Protein AF-A0A6M5F786-F1 (afdb_monomer)

pLDDT: mean 93.85, std 6.16, range [61.84, 97.88]

Structure (mmCIF, N/CA/C/O backbone):
data_AF-A0A6M5F786-F1
#
_entry.id   AF-A0A6M5F786-F1
#
loop_
_atom_site.group_PDB
_atom_site.id
_atom_site.type_symbol
_atom_site.label_atom_id
_atom_site.label_alt_id
_atom_site.label_comp_id
_atom_site.label_asym_id
_atom_site.label_entity_id
_atom_site.label_seq_id
_atom_site.pdbx_PDB_ins_code
_atom_site.Cartn_x
_atom_site.Cartn_y
_atom_site.Cartn_z
_atom_site.occupancy
_atom_site.B_iso_or_equiv
_atom_site.auth_seq_id
_atom_site.auth_comp_id
_atom_site.auth_asym_id
_atom_site.auth_atom_id
_atom_site.pdbx_PDB_model_num
ATOM 1 N N . MET A 1 1 ? 43.091 -2.526 -42.219 1.00 67.19 1 MET A N 1
ATOM 2 C CA . MET A 1 1 ? 41.800 -1.874 -41.916 1.00 67.19 1 MET A CA 1
ATOM 3 C C . MET A 1 1 ? 41.962 -0.406 -42.257 1.00 67.19 1 MET A C 1
ATOM 5 O O . MET A 1 1 ? 42.990 0.139 -41.876 1.00 67.19 1 MET A O 1
ATOM 9 N N . ASN A 1 2 ? 41.059 0.190 -43.037 1.00 89.31 2 ASN A N 1
ATOM 10 C CA . ASN A 1 2 ? 41.130 1.628 -43.324 1.00 89.31 2 ASN A CA 1
ATOM 11 C C . ASN A 1 2 ? 40.366 2.425 -42.251 1.00 89.31 2 ASN A C 1
ATOM 13 O O . ASN A 1 2 ? 39.518 1.871 -41.545 1.00 89.31 2 ASN A O 1
ATOM 17 N N . ASP A 1 3 ? 40.663 3.716 -42.130 1.00 90.25 3 ASP A N 1
ATOM 18 C CA . ASP A 1 3 ? 40.080 4.580 -41.094 1.00 90.25 3 ASP A CA 1
ATOM 19 C C . ASP A 1 3 ? 38.547 4.652 -41.182 1.00 90.25 3 ASP A C 1
ATOM 21 O O . ASP A 1 3 ? 37.855 4.748 -40.172 1.00 90.25 3 ASP A O 1
ATOM 25 N N . GLU A 1 4 ? 37.989 4.523 -42.387 1.00 92.56 4 GLU A N 1
ATOM 26 C CA . GLU A 1 4 ? 36.542 4.517 -42.611 1.00 92.56 4 GLU A CA 1
ATOM 27 C C . GLU A 1 4 ? 35.858 3.275 -42.012 1.00 92.56 4 GLU A C 1
ATOM 29 O O . GLU A 1 4 ? 34.789 3.378 -41.407 1.00 92.56 4 GLU A O 1
ATOM 34 N N . GLN A 1 5 ? 36.472 2.097 -42.142 1.00 92.12 5 GLN A N 1
ATOM 35 C CA . GLN A 1 5 ? 35.990 0.862 -41.520 1.00 92.12 5 GLN A CA 1
ATOM 36 C C . GLN A 1 5 ? 36.091 0.939 -39.993 1.00 92.12 5 GLN A C 1
ATOM 38 O O . GLN A 1 5 ? 35.159 0.524 -39.304 1.00 92.12 5 GLN A O 1
ATOM 43 N N . ALA A 1 6 ? 37.174 1.526 -39.470 1.00 92.62 6 ALA A N 1
ATOM 44 C CA . ALA A 1 6 ? 37.343 1.767 -38.037 1.00 92.62 6 ALA A CA 1
ATOM 45 C C . ALA A 1 6 ? 36.239 2.687 -37.485 1.00 92.62 6 ALA A C 1
ATOM 47 O O . ALA A 1 6 ? 35.615 2.382 -36.469 1.00 92.62 6 ALA A O 1
ATOM 48 N N . LEU A 1 7 ? 35.942 3.780 -38.197 1.00 95.44 7 LEU A N 1
ATOM 49 C CA . LEU A 1 7 ? 34.891 4.734 -37.838 1.00 95.44 7 LEU A CA 1
ATOM 50 C C . LEU A 1 7 ? 33.489 4.116 -37.883 1.00 95.44 7 LEU A C 1
ATOM 52 O O . LEU A 1 7 ? 32.666 4.414 -37.018 1.00 95.44 7 LEU A O 1
ATOM 56 N N . LYS A 1 8 ? 33.204 3.251 -38.864 1.00 94.44 8 LYS A N 1
ATOM 57 C CA . LYS A 1 8 ? 31.920 2.532 -38.946 1.00 94.44 8 LYS A CA 1
ATOM 58 C C . LYS A 1 8 ? 31.734 1.573 -37.771 1.00 94.44 8 LYS A C 1
ATOM 60 O O . LYS A 1 8 ? 30.675 1.593 -37.151 1.00 94.44 8 LYS A O 1
ATOM 65 N N . LEU A 1 9 ? 32.764 0.795 -37.435 1.00 94.38 9 LEU A N 1
ATOM 66 C CA . LEU A 1 9 ? 32.756 -0.094 -36.268 1.00 94.38 9 LEU A CA 1
ATOM 67 C C . LEU A 1 9 ? 32.565 0.685 -34.965 1.00 94.38 9 LEU A C 1
ATOM 69 O O . LEU A 1 9 ? 31.741 0.301 -34.143 1.00 94.38 9 LEU A O 1
ATOM 73 N N . TYR A 1 10 ? 33.270 1.807 -34.803 1.00 95.38 10 TYR A N 1
ATOM 74 C CA . TYR A 1 10 ? 33.119 2.668 -33.633 1.00 95.38 10 TYR A CA 1
ATOM 75 C C . TYR A 1 10 ? 31.684 3.184 -33.471 1.00 95.38 10 TYR A C 1
ATOM 77 O O . TYR A 1 10 ? 31.135 3.117 -32.375 1.00 95.38 10 TYR A O 1
ATOM 85 N N . ARG A 1 11 ? 31.063 3.673 -34.554 1.00 95.88 11 ARG A N 1
ATOM 86 C CA . ARG A 1 11 ? 29.673 4.154 -34.510 1.00 95.88 11 ARG A CA 1
ATOM 87 C C . ARG A 1 11 ? 28.697 3.044 -34.148 1.00 95.88 11 ARG A C 1
ATOM 89 O O . ARG A 1 11 ? 27.863 3.261 -33.288 1.00 95.88 11 ARG A O 1
ATOM 96 N N . LEU A 1 12 ? 28.851 1.861 -34.740 1.00 96.50 12 LEU A N 1
ATOM 97 C CA . LEU A 1 12 ? 27.977 0.727 -34.449 1.00 96.50 12 LEU A CA 1
ATOM 98 C C . LEU A 1 12 ? 28.066 0.305 -32.976 1.00 96.50 12 LEU A C 1
ATOM 100 O O . LEU A 1 12 ? 27.044 0.156 -32.320 1.00 96.50 12 LEU A O 1
ATOM 104 N N . ILE A 1 13 ? 29.284 0.204 -32.434 1.00 96.00 13 ILE A N 1
ATOM 105 C CA . ILE A 1 13 ? 29.487 -0.108 -31.011 1.00 96.00 13 ILE A CA 1
ATOM 106 C C . ILE A 1 13 ? 28.892 0.989 -30.124 1.00 96.00 13 ILE A C 1
ATOM 108 O O . ILE A 1 13 ? 28.286 0.686 -29.100 1.00 96.00 13 ILE A O 1
ATOM 112 N N . LYS A 1 14 ? 29.060 2.262 -30.497 1.00 96.94 14 LYS A N 1
ATOM 113 C CA . LYS A 1 14 ? 28.480 3.380 -29.753 1.00 96.94 14 LYS A CA 1
ATOM 114 C C . LYS A 1 14 ? 26.952 3.310 -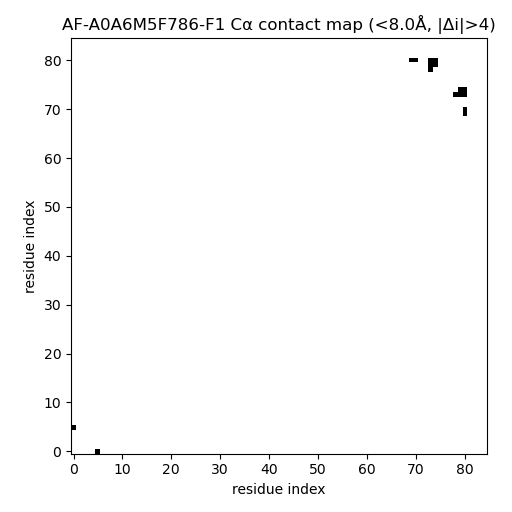29.736 1.00 96.94 14 LYS A C 1
ATOM 116 O O . LYS A 1 14 ? 26.370 3.414 -28.664 1.00 96.94 14 LYS A O 1
ATOM 121 N N . ASP A 1 15 ? 26.324 3.101 -30.888 1.00 97.19 15 ASP A N 1
ATOM 122 C CA . ASP A 1 15 ? 24.867 3.033 -31.002 1.00 97.19 15 ASP A CA 1
ATOM 123 C C . ASP A 1 15 ? 24.300 1.854 -30.189 1.00 97.19 15 ASP A C 1
ATOM 125 O O . ASP A 1 15 ? 23.288 2.004 -29.499 1.00 97.19 15 ASP A O 1
ATOM 129 N N . ASP A 1 16 ? 24.986 0.705 -30.197 1.00 97.00 16 ASP A N 1
ATOM 130 C CA . ASP A 1 16 ? 24.621 -0.461 -29.385 1.00 97.00 16 ASP A CA 1
ATOM 131 C C . ASP A 1 16 ? 24.739 -0.174 -27.879 1.00 97.00 16 ASP A C 1
ATOM 133 O O . ASP A 1 16 ? 23.865 -0.568 -27.099 1.00 97.00 16 ASP A O 1
ATOM 137 N N . MET A 1 17 ? 25.791 0.535 -27.456 1.00 97.38 17 MET A N 1
ATOM 138 C CA . MET A 1 17 ? 25.976 0.929 -26.055 1.00 97.38 17 MET A CA 1
ATOM 139 C C . MET A 1 17 ? 24.924 1.947 -25.609 1.00 97.38 17 MET A C 1
ATOM 141 O O . MET A 1 17 ? 24.324 1.763 -24.551 1.00 97.38 17 MET A O 1
ATOM 145 N N . ASP A 1 18 ? 24.626 2.953 -26.433 1.00 97.81 18 ASP A N 1
ATOM 146 C CA . ASP A 1 18 ? 23.581 3.945 -26.156 1.00 97.81 18 ASP A CA 1
ATOM 147 C C . ASP A 1 18 ? 22.198 3.266 -26.048 1.00 97.81 18 ASP A C 1
ATOM 149 O O . ASP A 1 18 ? 21.365 3.627 -25.209 1.00 97.81 18 ASP A O 1
ATOM 153 N N . ALA A 1 19 ? 21.929 2.255 -26.882 1.00 97.25 19 ALA A N 1
ATOM 154 C CA . ALA A 1 19 ? 20.699 1.467 -26.815 1.00 97.25 19 ALA A CA 1
ATOM 155 C C . ALA A 1 19 ? 20.632 0.601 -25.546 1.00 97.25 19 ALA A C 1
ATOM 157 O O . ALA A 1 19 ? 19.570 0.500 -24.918 1.00 97.25 19 ALA A O 1
ATOM 158 N N . LEU A 1 20 ? 21.753 -0.009 -25.154 1.00 97.31 20 LEU A N 1
ATOM 159 C CA . LEU A 1 20 ? 21.852 -0.794 -23.928 1.00 97.31 20 LEU A CA 1
ATOM 160 C C . LEU A 1 20 ? 21.625 0.078 -22.691 1.00 97.31 20 LEU A C 1
ATOM 162 O O . LEU A 1 20 ? 20.824 -0.297 -21.835 1.00 97.31 20 LEU A O 1
ATOM 166 N N . GLU A 1 21 ? 22.270 1.243 -22.625 1.00 97.69 21 GLU A N 1
ATOM 167 C CA . GLU A 1 21 ? 22.128 2.202 -21.529 1.00 97.69 21 GLU A CA 1
ATOM 168 C C . GLU A 1 21 ? 20.667 2.632 -21.368 1.00 97.69 21 GLU A C 1
ATOM 170 O O . GLU A 1 21 ? 20.095 2.497 -20.287 1.00 97.69 21 GLU A O 1
ATOM 175 N N . LYS A 1 22 ? 20.006 3.030 -22.463 1.00 97.50 22 LYS A N 1
ATOM 176 C CA . LYS A 1 22 ? 18.576 3.383 -22.442 1.00 97.50 22 LYS A CA 1
ATOM 177 C C . LYS A 1 22 ? 17.706 2.239 -21.940 1.00 97.50 22 LYS A C 1
ATOM 179 O O . LYS A 1 22 ? 16.798 2.450 -21.140 1.00 97.50 22 LYS A O 1
ATOM 184 N N . ARG A 1 23 ? 17.970 1.012 -22.398 1.00 97.06 23 ARG A N 1
ATOM 185 C CA . ARG A 1 23 ? 17.210 -0.162 -21.956 1.00 97.06 23 ARG A CA 1
ATOM 186 C C . ARG A 1 23 ? 17.431 -0.448 -20.472 1.00 97.06 23 ARG A C 1
ATOM 188 O O . ARG A 1 23 ? 16.496 -0.892 -19.811 1.00 97.06 23 ARG A O 1
ATOM 195 N N . MET A 1 24 ? 18.642 -0.240 -19.964 1.00 96.75 24 MET A N 1
ATOM 196 C CA . MET A 1 24 ? 18.947 -0.406 -18.545 1.00 96.75 24 MET A CA 1
ATOM 197 C C . MET A 1 24 ? 18.242 0.652 -17.705 1.00 96.75 24 MET A C 1
ATOM 199 O O . MET A 1 24 ? 17.541 0.271 -16.773 1.00 96.75 24 MET A O 1
ATOM 203 N N . ASN A 1 25 ? 18.336 1.928 -18.080 1.00 97.38 25 ASN A N 1
ATOM 204 C CA . ASN A 1 25 ? 17.673 3.024 -17.370 1.00 97.38 25 ASN A CA 1
ATOM 205 C C . ASN A 1 25 ? 16.160 2.795 -17.299 1.00 97.38 25 ASN A C 1
ATOM 207 O O . ASN A 1 25 ? 15.614 2.717 -16.209 1.00 9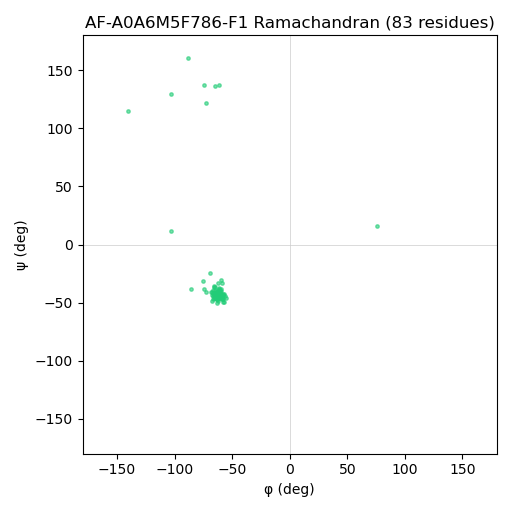7.38 25 ASN A O 1
ATOM 211 N N . ASN A 1 26 ? 15.511 2.478 -18.425 1.00 96.69 26 ASN A N 1
ATOM 212 C CA . ASN A 1 26 ? 14.073 2.188 -18.436 1.00 96.69 26 ASN A CA 1
ATOM 213 C C . ASN A 1 26 ? 13.684 1.013 -17.521 1.00 96.69 26 ASN A C 1
ATOM 215 O O . ASN A 1 26 ? 12.581 0.976 -16.982 1.00 96.69 26 ASN A O 1
ATOM 219 N N . ARG A 1 27 ? 14.560 0.007 -17.378 1.00 96.44 27 ARG A N 1
ATOM 220 C CA . ARG A 1 27 ? 14.311 -1.120 -16.470 1.00 96.44 27 ARG A CA 1
ATOM 221 C C . ARG A 1 27 ? 14.491 -0.717 -15.014 1.00 96.44 27 ARG A C 1
ATOM 223 O O . ARG A 1 27 ? 13.735 -1.214 -14.188 1.00 96.44 27 ARG A O 1
ATOM 230 N N . PHE A 1 28 ? 15.478 0.120 -14.708 1.00 97.31 28 PHE A N 1
ATOM 231 C CA . PHE A 1 28 ? 15.677 0.634 -13.359 1.00 97.31 28 PHE A CA 1
ATOM 232 C C . PHE A 1 28 ? 14.526 1.548 -12.947 1.00 97.31 28 PHE A C 1
ATOM 234 O O . PHE A 1 28 ? 13.941 1.284 -11.904 1.00 97.31 28 PHE A O 1
ATOM 241 N N . ASP A 1 29 ? 14.111 2.479 -13.806 1.00 97.56 29 ASP A N 1
ATOM 242 C CA . ASP A 1 29 ? 12.964 3.361 -13.562 1.00 97.56 29 ASP A CA 1
ATOM 243 C C . ASP A 1 29 ? 11.686 2.549 -13.288 1.00 97.56 29 ASP A C 1
ATOM 245 O O . ASP A 1 29 ? 10.948 2.810 -12.341 1.00 97.56 29 ASP A O 1
ATOM 249 N N . ALA A 1 30 ? 11.441 1.498 -14.081 1.00 97.25 30 ALA A N 1
ATOM 250 C CA . ALA A 1 30 ? 10.281 0.630 -13.885 1.00 97.25 30 ALA A CA 1
ATOM 251 C C . ALA A 1 30 ? 10.333 -0.154 -12.562 1.00 97.25 30 ALA A C 1
ATOM 253 O O . ALA A 1 30 ? 9.295 -0.406 -11.953 1.00 97.25 30 ALA A O 1
ATOM 254 N N . VAL A 1 31 ? 11.524 -0.574 -12.127 1.00 97.50 31 VAL A N 1
ATOM 255 C CA . VAL A 1 31 ? 11.702 -1.266 -10.843 1.00 97.50 31 VAL A CA 1
ATOM 256 C C . VAL A 1 31 ? 11.548 -0.291 -9.679 1.00 97.50 31 VAL A C 1
ATOM 258 O O . VAL A 1 31 ? 10.902 -0.639 -8.697 1.00 97.50 31 VAL A O 1
ATOM 261 N N . GLU A 1 32 ? 12.095 0.917 -9.792 1.00 97.81 32 GLU A N 1
ATOM 262 C CA . GLU A 1 32 ? 11.943 1.979 -8.795 1.00 97.81 32 GLU A CA 1
ATOM 263 C C . GLU A 1 32 ? 10.463 2.305 -8.578 1.00 97.81 32 GLU A C 1
ATOM 265 O O . GLU A 1 32 ? 9.985 2.251 -7.447 1.00 97.81 32 GLU A O 1
ATOM 270 N N . GLN A 1 33 ? 9.699 2.465 -9.662 1.00 97.69 33 GLN A N 1
ATOM 271 C CA . GLN A 1 33 ? 8.259 2.693 -9.575 1.00 97.69 33 GLN A CA 1
ATOM 272 C C . GLN A 1 33 ? 7.510 1.536 -8.890 1.00 97.69 33 GLN A C 1
ATOM 274 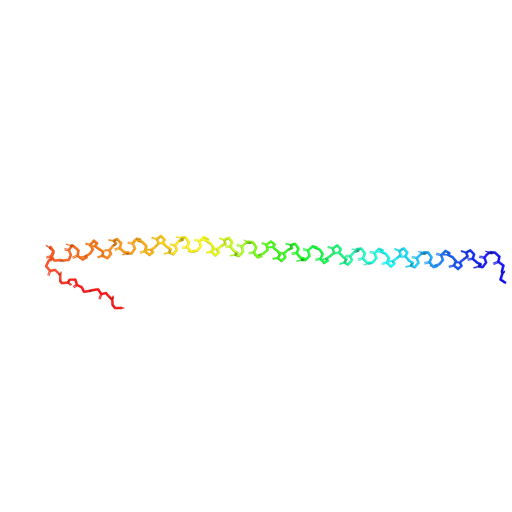O O . GLN A 1 33 ? 6.641 1.769 -8.056 1.00 97.69 33 GLN A O 1
ATOM 279 N N . GLN A 1 34 ? 7.859 0.279 -9.191 1.00 97.62 34 GLN A N 1
ATOM 280 C CA . GLN A 1 34 ? 7.242 -0.876 -8.524 1.00 97.62 34 GLN A CA 1
ATOM 281 C C . GLN A 1 34 ? 7.562 -0.927 -7.027 1.00 97.62 34 GLN A C 1
ATOM 283 O O . GLN A 1 34 ? 6.718 -1.335 -6.229 1.00 97.62 34 GLN A O 1
ATOM 288 N N . ILE A 1 35 ? 8.778 -0.540 -6.639 1.00 97.44 35 ILE A N 1
ATOM 289 C CA . ILE A 1 35 ? 9.180 -0.476 -5.232 1.00 97.44 35 ILE A CA 1
ATOM 290 C C . ILE A 1 35 ? 8.388 0.613 -4.509 1.00 97.44 35 ILE A C 1
ATOM 292 O O . ILE A 1 35 ? 7.886 0.360 -3.412 1.00 97.44 35 ILE A O 1
ATOM 296 N N . ASP A 1 36 ? 8.235 1.784 -5.124 1.00 97.88 36 ASP A N 1
ATOM 297 C CA . ASP A 1 36 ? 7.453 2.884 -4.563 1.00 97.88 36 ASP A CA 1
ATOM 298 C C . ASP A 1 36 ? 5.975 2.511 -4.403 1.00 97.88 36 ASP A C 1
ATOM 300 O O . ASP A 1 36 ? 5.394 2.757 -3.343 1.00 97.88 36 ASP A O 1
ATOM 304 N N . ASP A 1 37 ? 5.386 1.829 -5.389 1.00 97.75 37 ASP A N 1
ATOM 305 C CA . ASP A 1 37 ? 4.003 1.345 -5.316 1.00 97.75 37 ASP A CA 1
ATOM 306 C C . ASP A 1 37 ? 3.813 0.343 -4.164 1.00 97.75 37 ASP A C 1
ATOM 308 O O . ASP A 1 37 ? 2.871 0.452 -3.373 1.00 97.75 37 ASP A O 1
ATOM 312 N N . VAL A 1 38 ? 4.729 -0.625 -4.027 1.00 97.69 38 VAL A N 1
ATOM 313 C CA . VAL A 1 38 ? 4.691 -1.611 -2.934 1.00 97.69 38 VAL A CA 1
ATOM 314 C C . VAL A 1 38 ? 4.848 -0.926 -1.581 1.00 97.69 38 VAL A C 1
ATOM 316 O O . VAL A 1 38 ? 4.123 -1.252 -0.639 1.00 97.69 38 VAL A O 1
ATOM 319 N N . ARG A 1 39 ? 5.763 0.040 -1.473 1.00 97.38 39 ARG A N 1
ATOM 320 C CA . ARG A 1 39 ? 5.972 0.803 -0.243 1.00 97.38 39 ARG A CA 1
ATOM 321 C C . ARG A 1 39 ? 4.720 1.589 0.138 1.00 97.38 39 ARG A C 1
ATOM 323 O O . ARG A 1 39 ? 4.281 1.492 1.280 1.00 97.38 39 ARG A O 1
ATOM 330 N N . GLY A 1 40 ? 4.108 2.287 -0.818 1.00 97.81 40 GLY A N 1
ATOM 331 C CA . GLY A 1 40 ? 2.861 3.016 -0.596 1.00 97.81 40 GLY A CA 1
ATOM 332 C C . GLY A 1 40 ? 1.719 2.101 -0.147 1.00 97.81 40 GLY A C 1
ATOM 333 O O . GLY A 1 40 ? 0.948 2.460 0.743 1.00 97.81 40 GLY A O 1
ATOM 334 N N . HIS A 1 41 ? 1.638 0.888 -0.700 1.00 97.50 41 HIS A N 1
ATOM 335 C CA . HIS A 1 41 ? 0.645 -0.097 -0.276 1.00 97.50 41 HIS A CA 1
ATOM 336 C C . HIS A 1 41 ? 0.874 -0.583 1.164 1.00 97.50 41 HIS A C 1
ATOM 338 O O . HIS A 1 41 ? -0.081 -0.695 1.930 1.00 97.50 41 HIS A O 1
ATOM 344 N N . ILE A 1 42 ? 2.128 -0.830 1.554 1.00 97.31 42 ILE A N 1
ATOM 345 C CA . ILE A 1 42 ? 2.478 -1.213 2.930 1.00 97.31 42 ILE A CA 1
ATOM 346 C C . ILE A 1 42 ? 2.136 -0.088 3.910 1.00 97.31 42 ILE A C 1
ATOM 348 O O . ILE A 1 42 ? 1.505 -0.352 4.933 1.00 97.31 42 ILE A O 1
ATOM 352 N N . ASP A 1 43 ? 2.499 1.155 3.588 1.00 97.50 43 ASP A N 1
ATOM 353 C CA . ASP A 1 43 ? 2.206 2.318 4.432 1.00 97.50 43 ASP A CA 1
ATOM 354 C C . ASP A 1 43 ? 0.689 2.487 4.633 1.00 97.50 43 ASP A C 1
ATOM 356 O O . ASP A 1 43 ? 0.223 2.746 5.745 1.00 97.50 43 ASP A O 1
ATOM 360 N N . HIS A 1 44 ? -0.099 2.266 3.576 1.00 96.69 44 HIS A N 1
ATOM 361 C CA . HIS A 1 44 ? -1.556 2.286 3.652 1.00 96.69 44 HIS A CA 1
ATOM 362 C C . HIS A 1 44 ? -2.112 1.184 4.565 1.00 96.69 44 HIS A C 1
ATOM 364 O O . HIS A 1 44 ? -2.889 1.483 5.473 1.00 96.69 44 HIS A O 1
ATOM 370 N N . LEU A 1 45 ? -1.685 -0.070 4.373 1.00 97.31 45 LEU A N 1
ATOM 371 C CA . LEU A 1 45 ? -2.127 -1.200 5.199 1.00 97.31 45 LEU A CA 1
ATOM 372 C C . LEU A 1 45 ? -1.770 -1.007 6.675 1.00 97.31 45 LEU A C 1
ATOM 374 O O . LEU A 1 45 ? -2.574 -1.325 7.553 1.00 97.31 45 LEU A O 1
ATOM 378 N N . TYR A 1 46 ? -0.584 -0.464 6.950 1.00 95.69 46 TYR A N 1
ATOM 379 C CA . TYR A 1 46 ? -0.151 -0.161 8.308 1.00 95.69 46 TYR A CA 1
ATOM 380 C C . TYR A 1 46 ? -1.026 0.923 8.949 1.00 95.69 46 TYR A C 1
ATOM 382 O O . TYR A 1 46 ? -1.457 0.775 10.092 1.00 95.69 46 TYR A O 1
ATOM 390 N N . GLY A 1 47 ? -1.360 1.978 8.198 1.00 96.31 47 GLY A N 1
ATOM 391 C CA . GLY A 1 47 ? -2.291 3.012 8.648 1.00 96.31 47 GLY A CA 1
ATOM 392 C C . GLY A 1 47 ? -3.687 2.462 8.961 1.00 96.31 47 GLY A C 1
ATOM 393 O O . GLY A 1 47 ? -4.256 2.783 10.004 1.00 96.31 47 GLY A O 1
ATOM 394 N N . GLU A 1 48 ? -4.228 1.589 8.106 1.00 96.62 48 GLU A N 1
ATOM 395 C CA . GLU A 1 48 ? -5.512 0.927 8.369 1.00 96.62 48 GLU A CA 1
ATOM 396 C C . GLU A 1 48 ? -5.463 0.014 9.597 1.00 96.62 48 GLU A C 1
ATOM 398 O O . GLU A 1 48 ? -6.417 -0.037 10.373 1.00 96.62 48 GLU A O 1
ATOM 403 N N . GLN A 1 49 ? -4.369 -0.731 9.779 1.00 96.25 49 GLN 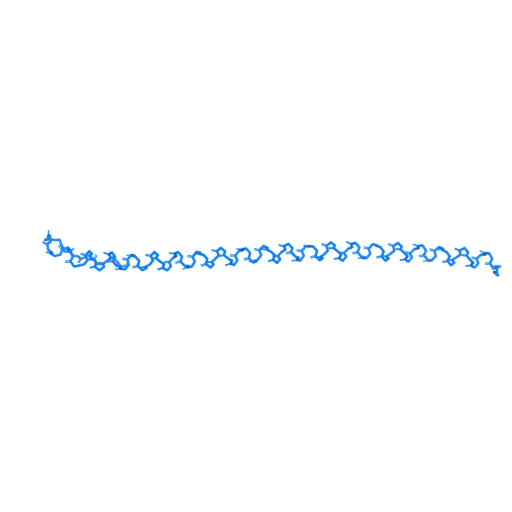A N 1
ATOM 404 C CA . GLN A 1 49 ? -4.194 -1.575 10.956 1.00 96.25 49 GLN A CA 1
ATOM 405 C C . GLN A 1 49 ? -4.159 -0.732 12.233 1.00 96.25 49 GLN A C 1
ATOM 407 O O . GLN A 1 49 ? -4.870 -1.049 13.182 1.00 96.25 49 GLN A O 1
ATOM 412 N N . GLN A 1 50 ? -3.404 0.366 12.238 1.00 96.00 50 GLN A N 1
ATOM 413 C CA . GLN A 1 50 ? -3.347 1.268 13.383 1.00 96.00 50 GLN A CA 1
ATOM 414 C C . GLN A 1 50 ? -4.726 1.862 13.710 1.00 96.00 50 GLN A C 1
ATOM 416 O O . GLN A 1 50 ? -5.097 1.950 14.879 1.00 96.00 50 GLN A O 1
ATOM 421 N N . ALA A 1 51 ? -5.502 2.245 12.691 1.00 95.44 51 ALA A N 1
ATOM 422 C CA . ALA A 1 51 ? -6.868 2.723 12.887 1.00 95.44 51 ALA A CA 1
ATOM 423 C C . ALA A 1 51 ? -7.760 1.644 13.523 1.00 95.44 51 ALA A C 1
ATOM 425 O O . ALA A 1 51 ? -8.444 1.927 14.506 1.00 95.44 51 ALA A O 1
ATOM 426 N N . ARG A 1 52 ? -7.689 0.399 13.030 1.00 95.75 52 ARG A N 1
ATOM 427 C CA . ARG A 1 52 ? -8.420 -0.740 13.608 1.00 95.75 52 ARG A CA 1
ATOM 428 C C . ARG A 1 52 ? -8.040 -0.997 15.065 1.00 95.75 52 ARG A C 1
ATOM 430 O O . ARG A 1 52 ? -8.929 -1.158 15.888 1.00 95.75 52 ARG A O 1
ATOM 437 N N . GLU A 1 53 ? -6.756 -0.974 15.410 1.00 95.94 53 GLU A N 1
ATOM 438 C CA . GLU A 1 53 ? -6.300 -1.176 16.795 1.00 95.94 53 GLU A CA 1
ATOM 439 C C . GLU A 1 53 ? -6.841 -0.092 17.747 1.00 95.94 53 GLU A C 1
ATOM 441 O O . GLU A 1 53 ? -7.225 -0.379 18.885 1.00 95.94 53 GLU A O 1
ATOM 446 N N . ILE A 1 54 ? -6.922 1.159 17.280 1.00 95.44 54 ILE A N 1
ATOM 447 C CA . ILE A 1 54 ? -7.524 2.262 18.043 1.00 95.44 54 ILE A CA 1
ATOM 448 C C . ILE A 1 54 ? -9.027 2.030 1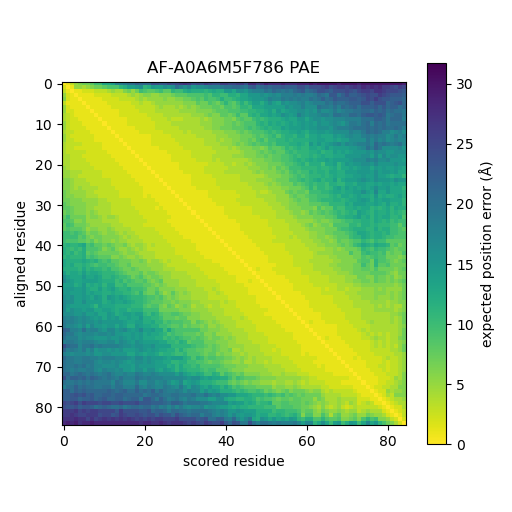8.235 1.00 95.44 54 ILE A C 1
ATOM 450 O O . ILE A 1 54 ? -9.532 2.195 19.348 1.00 95.44 54 ILE A O 1
ATOM 454 N N . GLU A 1 55 ? -9.739 1.641 17.177 1.00 96.19 55 GLU A N 1
ATOM 455 C CA . GLU A 1 55 ? -11.173 1.340 17.237 1.00 96.19 55 GLU A CA 1
ATOM 456 C C . GLU A 1 55 ? -11.468 0.154 18.163 1.00 96.19 55 GLU A C 1
ATOM 458 O O . GLU A 1 55 ? -12.347 0.252 19.020 1.00 96.19 55 GLU A O 1
ATOM 463 N N . GLU A 1 56 ? -10.705 -0.935 18.060 1.00 96.19 56 GLU A N 1
ATOM 464 C CA . GLU A 1 56 ? -10.834 -2.114 18.921 1.00 96.19 56 GLU A CA 1
ATOM 465 C C . GLU A 1 56 ? -10.596 -1.767 20.393 1.00 96.19 56 GLU A C 1
ATOM 467 O O . GLU A 1 56 ? -11.368 -2.181 21.261 1.00 96.19 56 GLU A O 1
ATOM 472 N N . SER A 1 57 ? -9.580 -0.951 20.684 1.00 95.44 57 SER A N 1
ATOM 473 C CA . SER A 1 57 ? -9.310 -0.460 22.038 1.00 95.44 57 SER A CA 1
ATOM 474 C C . SER A 1 57 ? -10.461 0.397 22.578 1.00 95.44 57 SER A C 1
ATOM 476 O O . SER A 1 57 ? -10.913 0.202 23.711 1.00 95.44 57 SER A O 1
ATOM 478 N N . ALA A 1 58 ? -10.999 1.305 21.757 1.00 95.81 58 ALA A N 1
ATOM 479 C CA . ALA A 1 58 ? -12.138 2.137 22.133 1.00 95.81 58 ALA A CA 1
ATOM 480 C C . ALA A 1 58 ? -13.396 1.296 22.403 1.00 95.81 58 ALA A C 1
ATOM 482 O O . ALA A 1 58 ? -14.075 1.513 23.410 1.00 95.81 58 ALA A O 1
ATOM 483 N N . ILE A 1 59 ? -13.683 0.309 21.549 1.00 95.62 59 ILE A N 1
ATOM 484 C CA . ILE A 1 59 ? -14.802 -0.625 21.723 1.00 95.62 59 ILE A CA 1
ATOM 485 C C . ILE A 1 59 ? -14.611 -1.450 22.996 1.00 95.62 59 ILE A C 1
ATOM 487 O O . ILE A 1 59 ? -15.539 -1.542 23.797 1.00 95.62 59 ILE A O 1
ATOM 491 N N . GLY A 1 60 ? -13.416 -1.999 23.224 1.00 95.00 60 GLY A N 1
ATOM 492 C CA . GLY A 1 60 ? -13.099 -2.758 24.434 1.00 95.00 60 GLY A CA 1
ATOM 493 C C . GLY A 1 60 ? -13.311 -1.934 25.705 1.00 95.00 60 GLY A C 1
ATOM 494 O O . GLY A 1 60 ? -13.916 -2.414 26.664 1.00 95.00 60 GLY A O 1
ATOM 495 N N . HIS A 1 61 ? -12.900 -0.663 25.696 1.00 94.94 61 HIS A N 1
ATOM 496 C CA . HIS A 1 61 ? -13.137 0.247 26.814 1.00 94.94 61 HIS A CA 1
ATOM 497 C C . HIS A 1 61 ? -14.632 0.509 27.053 1.00 94.94 61 HIS A C 1
ATOM 499 O O . HIS A 1 61 ? -15.095 0.418 28.190 1.00 94.94 61 HIS A O 1
ATOM 505 N N . GLN A 1 62 ? -15.400 0.794 25.995 1.00 95.00 62 GLN A N 1
ATOM 506 C CA . GLN A 1 62 ? -16.848 1.001 26.105 1.00 95.00 62 GLN A CA 1
ATOM 507 C C . GLN A 1 62 ? -17.562 -0.255 26.612 1.00 95.00 62 GLN A C 1
ATOM 509 O O . GLN A 1 62 ? -18.397 -0.160 27.507 1.00 95.00 62 GLN A O 1
ATOM 514 N N . LEU A 1 63 ? -17.204 -1.437 26.105 1.00 94.12 63 LEU A N 1
ATOM 515 C CA . LEU A 1 63 ? -17.747 -2.704 26.592 1.00 94.12 63 LEU A CA 1
ATOM 516 C C . LEU A 1 63 ? -17.471 -2.894 28.087 1.00 94.12 63 LEU A C 1
ATOM 518 O O . LEU A 1 63 ? -18.391 -3.239 28.822 1.00 94.12 63 LEU A O 1
ATOM 522 N N . GLY A 1 64 ? -16.258 -2.582 28.553 1.00 92.94 64 GLY A N 1
ATOM 523 C CA . GLY A 1 64 ? -15.918 -2.623 29.977 1.00 92.94 64 GLY A CA 1
ATOM 524 C C . GLY A 1 64 ? -16.800 -1.701 30.827 1.00 92.94 64 GLY A C 1
ATOM 525 O O . GLY A 1 64 ? -17.367 -2.141 31.826 1.00 92.94 64 GLY A O 1
ATOM 526 N N . LEU A 1 65 ? -17.000 -0.451 30.397 1.00 94.56 65 LEU A N 1
ATOM 527 C CA . LEU A 1 65 ? -17.895 0.487 31.088 1.00 94.56 65 LEU A CA 1
ATOM 528 C C . LEU A 1 65 ? -19.345 -0.014 31.117 1.00 94.56 65 LEU A C 1
ATOM 530 O O . LEU A 1 65 ? -20.032 0.116 32.131 1.00 94.56 65 LEU A O 1
ATOM 534 N N . HIS A 1 66 ? -19.818 -0.592 30.013 1.00 93.19 66 HIS A N 1
ATOM 535 C CA . HIS A 1 66 ? -21.159 -1.161 29.932 1.00 93.19 66 HIS A CA 1
ATOM 536 C C . HIS A 1 66 ? -21.318 -2.368 30.866 1.00 93.19 66 HIS A C 1
ATOM 538 O O . HIS A 1 66 ? -22.338 -2.466 31.550 1.00 93.19 66 HIS A O 1
ATOM 544 N N . GLU A 1 67 ? -20.324 -3.259 30.940 1.00 92.19 67 GLU A N 1
ATOM 545 C CA . GLU A 1 67 ? -20.318 -4.381 31.886 1.00 92.19 67 GLU A CA 1
ATOM 546 C C . GLU A 1 67 ? -20.409 -3.890 33.335 1.00 92.19 67 GLU A C 1
ATOM 548 O O . GLU A 1 67 ? -21.256 -4.373 34.087 1.00 92.19 67 GLU A O 1
ATOM 553 N N . GLU A 1 68 ? -19.611 -2.886 33.710 1.00 92.88 68 GLU A N 1
ATOM 554 C CA . GLU A 1 68 ? -19.644 -2.292 35.053 1.00 92.88 68 GLU A CA 1
ATOM 555 C C . GLU A 1 68 ? -21.006 -1.663 35.373 1.00 92.88 68 GLU A C 1
ATOM 557 O O . GLU A 1 68 ? -21.554 -1.851 36.463 1.00 92.88 68 GLU A O 1
ATOM 562 N N . TRP A 1 69 ? -21.588 -0.929 34.420 1.00 94.19 69 TRP A N 1
ATOM 563 C CA . TRP A 1 69 ? -22.919 -0.342 34.581 1.00 94.19 69 TRP A CA 1
ATOM 564 C C . TRP A 1 69 ? -23.988 -1.412 34.795 1.00 94.19 69 TRP A C 1
ATOM 566 O O . TRP A 1 69 ? -24.839 -1.264 35.676 1.00 94.19 69 TRP A O 1
ATOM 576 N N . ILE A 1 70 ? -23.948 -2.494 34.016 1.00 91.56 70 ILE A N 1
ATOM 577 C CA . ILE A 1 70 ? -24.900 -3.603 34.132 1.00 91.56 70 ILE A CA 1
ATOM 578 C C . ILE A 1 70 ? -24.719 -4.320 35.472 1.00 91.56 70 ILE A C 1
ATOM 580 O O . ILE A 1 70 ? -25.716 -4.591 36.143 1.00 91.56 70 ILE A O 1
ATOM 584 N N . GLU A 1 71 ? -23.482 -4.579 35.896 1.00 92.12 71 GLU A N 1
ATOM 585 C CA . GLU A 1 71 ? -23.180 -5.201 37.188 1.00 92.12 71 GLU A CA 1
ATOM 586 C C . GLU A 1 71 ? -23.769 -4.397 38.354 1.00 92.12 71 GLU A C 1
ATOM 588 O O . GLU A 1 71 ? -24.387 -4.958 39.261 1.00 92.12 71 GLU A O 1
ATOM 593 N N . GLN A 1 72 ? -23.661 -3.068 38.301 1.00 92.00 72 GLN A N 1
ATOM 594 C CA . GLN A 1 72 ? -24.222 -2.185 39.324 1.00 92.00 72 GLN A CA 1
ATOM 595 C C . GLN A 1 72 ? -25.747 -2.037 39.237 1.00 92.00 72 GLN A C 1
ATOM 597 O O . GLN A 1 72 ? -26.405 -1.789 40.255 1.00 92.00 72 GLN A O 1
ATOM 602 N N . ALA A 1 73 ? -26.324 -2.120 38.037 1.00 93.62 73 ALA A N 1
ATOM 603 C CA . ALA A 1 73 ? -27.747 -1.893 37.808 1.00 93.62 73 ALA A CA 1
ATOM 604 C C . ALA A 1 73 ? -28.600 -3.147 38.034 1.00 93.62 73 ALA A C 1
ATOM 606 O O . ALA A 1 73 ? -29.690 -3.029 38.598 1.00 93.62 73 ALA A O 1
ATOM 607 N N . ALA A 1 74 ? -28.124 -4.334 37.644 1.00 91.31 74 ALA A N 1
ATOM 608 C CA . ALA A 1 74 ? -28.920 -5.562 37.679 1.00 91.31 74 ALA A CA 1
ATOM 609 C C . ALA A 1 74 ? -29.502 -5.866 39.077 1.00 91.31 74 ALA A C 1
ATOM 611 O O . ALA A 1 74 ? -30.718 -6.073 39.171 1.00 91.31 74 ALA A O 1
ATOM 612 N N . PRO A 1 75 ? -28.731 -5.774 40.184 1.00 90.69 75 PRO A N 1
ATOM 613 C CA . PRO A 1 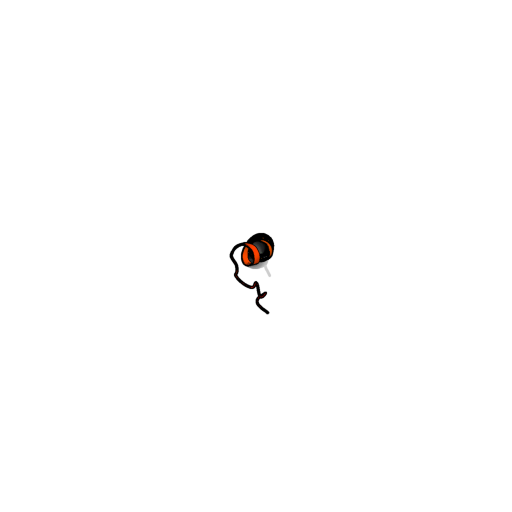75 ? -29.270 -6.022 41.521 1.00 90.69 75 PRO A CA 1
ATOM 614 C C . PRO A 1 75 ? -30.375 -5.034 41.912 1.00 90.69 75 PRO A C 1
ATOM 616 O O . PRO A 1 75 ? -31.325 -5.406 42.597 1.00 90.69 75 PRO A O 1
ATOM 619 N N . LYS A 1 76 ? -30.284 -3.779 41.449 1.00 92.88 76 LYS A N 1
ATOM 620 C CA . LYS A 1 76 ? -31.256 -2.718 41.766 1.00 92.88 76 LYS A CA 1
ATOM 621 C C . LYS A 1 76 ? -32.616 -2.959 41.113 1.00 92.88 76 LYS A C 1
ATOM 623 O O . LYS A 1 76 ? -33.622 -2.477 41.623 1.00 92.88 76 LYS A O 1
ATOM 628 N N . VAL A 1 77 ? -32.649 -3.711 40.014 1.00 92.69 77 VAL A N 1
ATOM 629 C CA . VAL A 1 77 ? -33.878 -4.098 39.304 1.00 92.69 77 VAL A CA 1
ATOM 630 C C . VAL A 1 77 ? -34.291 -5.550 39.580 1.00 92.69 77 VAL A C 1
ATOM 632 O O . VAL A 1 77 ? -35.173 -6.077 38.910 1.00 92.69 77 VAL A O 1
ATOM 635 N N . GLY A 1 78 ? -33.675 -6.206 40.572 1.00 91.06 78 GLY A N 1
ATOM 636 C CA . GLY A 1 78 ? -34.012 -7.574 40.978 1.00 91.06 78 GLY A CA 1
ATOM 637 C C . GLY A 1 78 ? -33.499 -8.668 40.036 1.00 91.06 78 GLY A C 1
ATOM 638 O O . GLY A 1 78 ? -33.962 -9.805 40.117 1.00 91.06 78 GLY A O 1
ATOM 639 N N . VAL A 1 79 ? -32.549 -8.351 39.152 1.00 91.38 79 VAL A N 1
ATOM 640 C CA . VAL A 1 79 ? -31.927 -9.304 38.225 1.00 91.38 79 VAL A CA 1
ATOM 641 C C . VAL A 1 79 ? -30.537 -9.678 38.741 1.00 91.38 79 VAL A C 1
ATOM 643 O O . VAL A 1 79 ? -29.717 -8.818 39.051 1.00 91.38 79 VAL A O 1
ATOM 646 N N . ALA A 1 80 ? -30.241 -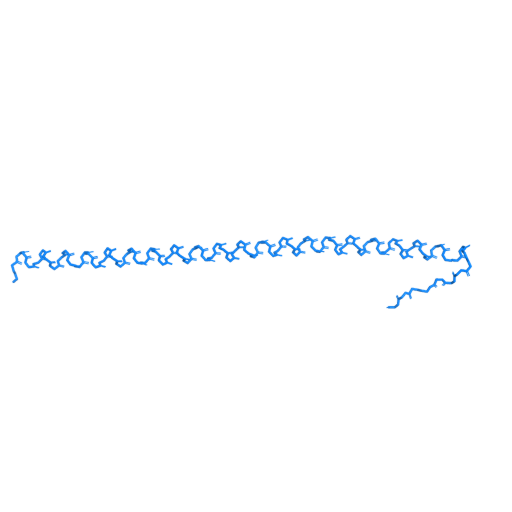10.974 38.826 1.00 85.56 80 ALA A N 1
ATOM 647 C CA . ALA A 1 80 ? -28.895 -11.430 39.159 1.00 85.56 80 ALA A CA 1
ATOM 648 C C . ALA A 1 80 ? -27.953 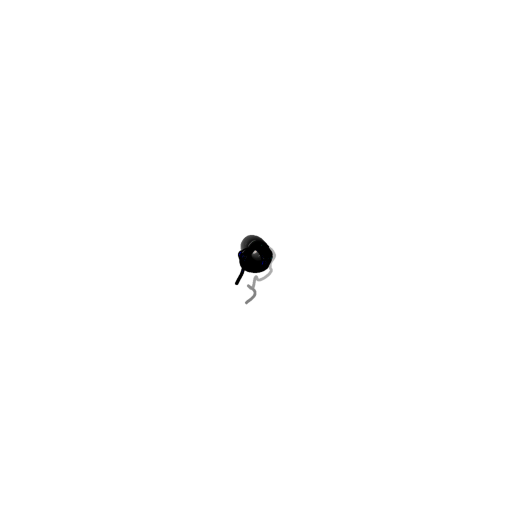-11.196 37.968 1.00 85.56 80 ALA A C 1
ATOM 650 O O . ALA A 1 80 ? -28.187 -11.7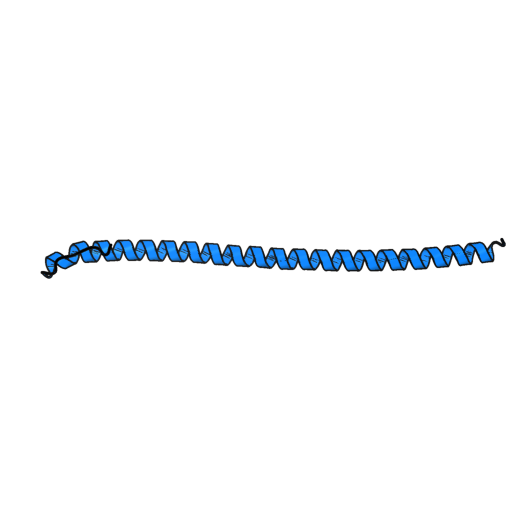31 36.883 1.00 85.56 80 ALA A O 1
ATOM 651 N N . TYR A 1 81 ? -26.879 -10.429 38.171 1.00 86.00 81 TYR A N 1
ATOM 652 C CA . TYR A 1 81 ? -25.820 -10.302 37.174 1.00 86.00 81 TYR A CA 1
ATOM 653 C C . TYR A 1 81 ? -24.969 -11.573 37.137 1.00 86.00 81 TYR A C 1
ATOM 655 O O . TYR A 1 81 ? -24.617 -12.137 38.176 1.00 86.00 81 TYR A O 1
ATOM 663 N N . ARG A 1 82 ? -24.627 -12.024 35.931 1.00 83.56 82 ARG A N 1
ATOM 664 C CA . ARG A 1 82 ? -23.680 -13.114 35.718 1.00 83.56 82 ARG A CA 1
ATOM 665 C C . ARG A 1 82 ? -22.825 -12.743 34.516 1.00 83.56 82 ARG A C 1
ATOM 667 O O . ARG A 1 82 ? -23.352 -12.612 33.414 1.00 83.56 82 ARG A O 1
ATOM 674 N N . ARG A 1 83 ? -21.530 -12.538 34.749 1.00 80.88 83 ARG A N 1
ATOM 675 C CA . ARG A 1 83 ? -20.582 -12.194 33.688 1.00 80.88 83 ARG A CA 1
ATOM 676 C C . ARG A 1 83 ? -20.540 -13.327 32.662 1.00 80.88 83 ARG A C 1
ATOM 678 O O . ARG A 1 83 ? -20.552 -14.499 33.050 1.00 80.88 83 ARG A O 1
ATOM 685 N N . ALA A 1 84 ? -20.535 -12.980 31.378 1.00 71.25 84 ALA A N 1
ATOM 686 C CA . ALA A 1 84 ? -20.269 -13.955 30.328 1.00 71.25 84 ALA A CA 1
ATOM 687 C C . ALA A 1 84 ? -18.819 -14.453 30.473 1.00 71.25 84 ALA A C 1
ATOM 689 O O . ALA A 1 84 ? -17.933 -13.659 30.787 1.00 71.25 84 ALA A O 1
ATOM 690 N N . ALA A 1 85 ? -18.624 -15.768 30.347 1.00 61.84 85 ALA A N 1
ATOM 691 C CA . ALA A 1 85 ? -17.316 -16.421 30.425 1.00 61.84 85 ALA A CA 1
ATOM 692 C C . ALA A 1 85 ? -16.548 -16.296 29.106 1.00 61.84 85 ALA A C 1
ATOM 694 O O . ALA A 1 85 ? -17.222 -16.318 28.049 1.00 61.84 85 ALA A O 1
#

Secondary structure (DSSP, 8-state):
--HHHHHHHHHHHHHHHHHHHHHHHHHHHHHHHHHHHHHHHHHHHHHHHHHHHHHHHHHHHHHHHHHHHHHHHGGGGTPPP----

Sequence (85 aa):
MNDEQALKLYRLIKDDMDALEKRMNNRFDAVEQQIDDVRGHIDHLYGEQQAREIEESAIGHQLGLHEEWIEQAAPKVGVAYRRAA

Mean predicted aligned error: 8.29 Å

Foldseek 3Di:
DDVVVVVVVVVVVVVVVVVVVVVVVVVVVVVVVVVVVVVVVVVVVVVVVVVVVVVVVVVVVVVVVVLVVCCVVQVVVVHDDDDDD

Solvent-accessible surface area (backbone atoms only — not comparable to full-atom values): 4793 Å² total; per-residue (Å²): 136,55,73,68,61,53,52,51,52,51,50,52,54,48,54,52,48,56,52,49,50,52,55,49,51,57,51,48,55,54,49,51,52,52,50,51,52,52,49,54,52,50,56,49,53,50,51,53,49,53,52,49,53,53,51,52,51,52,50,52,51,51,50,50,54,51,50,53,51,46,57,68,44,26,61,80,74,76,37,86,71,75,83,85,131

Radius of gyration: 34.86 Å; Cα contacts (8 Å, |Δi|>4): 8; chains: 1; bounding box: 76×21×85 Å